Protein AF-A0AA88DE80-F1 (afdb_monomer)

Secondary structure (DSSP, 8-state):
---HHHHHHHHT-EE-TTSSEE-------S----GGGSPP------SS-------B-S-SSSTT-BS---PPTT-------TTSEEE-TTS-EEEPPP--TTTS--------SSPP-GGG--PPPHHHHHHH-GGGHHHHHHHS---

Sequence (147 aa):
MASASEIVTKLKLNPHPEGGFYSETFRDSSVILSKSILPPQLELNEEDGKFKLTRLGSDLIGDDQQPQYTVPPNVWFGAFPTNDLSVSADGTLLKAPPRDGERHYSLVGCTCAPAFQFEDFELAKRSELVSRFPNSEPLVSLLTFPE

Structure (mmCIF, N/CA/C/O backbone):
data_AF-A0AA88DE80-F1
#
_entry.id   AF-A0AA88DE80-F1
#
loop_
_atom_site.group_PDB
_atom_site.id
_atom_site.type_symbol
_atom_site.label_atom_id
_atom_site.label_alt_id
_atom_site.label_comp_id
_atom_site.label_asym_id
_atom_site.label_entity_id
_atom_site.label_seq_id
_atom_site.pdbx_PDB_ins_code
_atom_site.Cartn_x
_atom_site.Cartn_y
_atom_site.Cartn_z
_atom_site.occupancy
_atom_site.B_iso_or_equiv
_atom_site.auth_seq_id
_atom_site.auth_comp_id
_atom_site.auth_asym_id
_atom_site.auth_atom_id
_atom_site.pdbx_PDB_model_num
ATOM 1 N N . MET A 1 1 ? -7.213 21.857 6.224 1.00 79.00 1 MET A N 1
ATOM 2 C CA . MET A 1 1 ? -7.090 20.384 6.189 1.00 79.00 1 MET A CA 1
ATOM 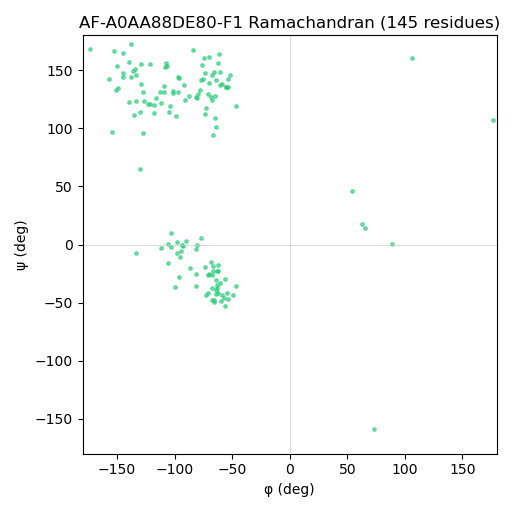3 C C . MET A 1 1 ? -6.551 19.954 7.541 1.00 79.00 1 MET A C 1
ATOM 5 O O . MET A 1 1 ? -5.736 20.702 8.069 1.00 79.00 1 MET A O 1
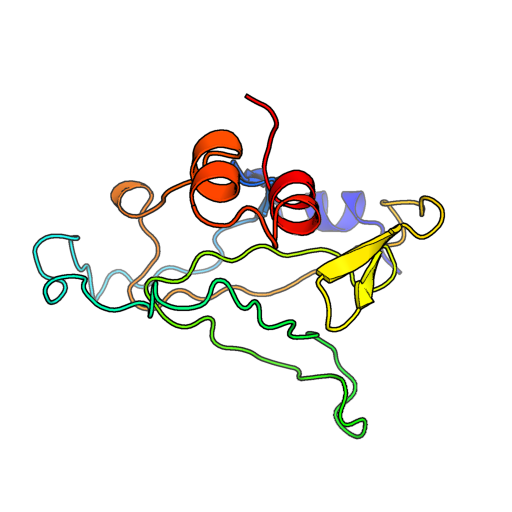ATOM 9 N N . ALA A 1 2 ? -7.028 18.841 8.103 1.00 93.06 2 ALA A N 1
ATOM 10 C CA . ALA A 1 2 ? -6.449 18.285 9.329 1.00 93.06 2 ALA A CA 1
ATOM 11 C C . ALA A 1 2 ? -5.013 17.815 9.059 1.00 93.06 2 ALA A C 1
ATOM 13 O O . ALA A 1 2 ? -4.719 17.402 7.931 1.00 93.06 2 ALA A O 1
ATOM 14 N N . SER A 1 3 ? -4.148 17.892 10.064 1.00 97.38 3 SER A N 1
ATOM 15 C CA . SER A 1 3 ? -2.777 17.399 9.982 1.00 97.38 3 SER A CA 1
ATOM 16 C C . SER A 1 3 ? -2.724 15.868 10.041 1.00 97.38 3 SER A C 1
ATOM 18 O O . SER A 1 3 ? -3.668 15.218 10.504 1.00 97.38 3 SER A O 1
ATOM 20 N N . ALA A 1 4 ? -1.617 15.273 9.590 1.00 97.00 4 ALA A N 1
ATOM 21 C CA . ALA A 1 4 ? -1.414 13.828 9.693 1.00 97.00 4 ALA A CA 1
ATOM 22 C C . ALA A 1 4 ? -1.504 13.350 11.156 1.00 97.00 4 ALA A C 1
ATOM 24 O O . ALA A 1 4 ? -2.235 12.402 11.449 1.00 97.00 4 ALA A O 1
ATOM 25 N N . SER A 1 5 ? -0.850 14.050 12.089 1.00 97.75 5 SER A N 1
ATOM 26 C CA . SER A 1 5 ? -0.904 13.733 13.522 1.00 97.75 5 SER A CA 1
ATOM 27 C C . SER A 1 5 ? -2.309 13.878 14.125 1.00 97.75 5 SER A C 1
ATOM 29 O O . SER A 1 5 ? -2.720 13.059 14.957 1.00 97.75 5 SER A O 1
ATOM 31 N N . GLU A 1 6 ? -3.085 14.880 13.695 1.00 98.19 6 GLU A N 1
ATOM 32 C CA . GLU A 1 6 ? -4.485 15.036 14.112 1.00 98.19 6 GLU A CA 1
ATOM 33 C C . GLU A 1 6 ? -5.337 13.842 13.662 1.00 98.19 6 GLU A C 1
ATOM 35 O O . GLU A 1 6 ? -6.142 13.331 14.444 1.00 98.19 6 GLU A O 1
AT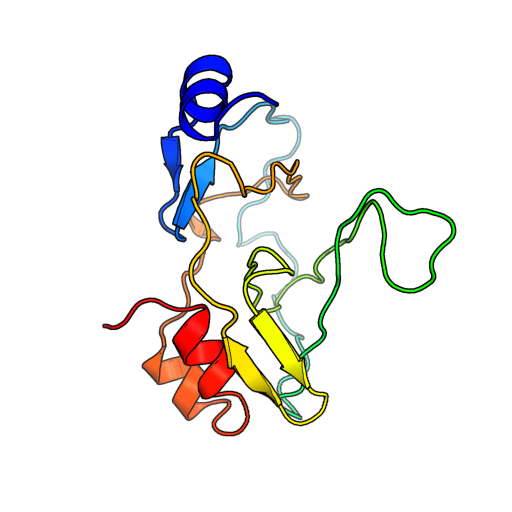OM 40 N N . ILE A 1 7 ? -5.133 13.353 12.434 1.00 97.88 7 ILE A N 1
ATOM 41 C CA . ILE A 1 7 ? -5.836 12.177 11.903 1.00 97.88 7 ILE A CA 1
ATOM 42 C C . ILE A 1 7 ? -5.430 10.907 12.642 1.00 97.88 7 ILE A C 1
ATOM 44 O O . ILE A 1 7 ? -6.311 10.161 13.074 1.00 97.88 7 ILE A O 1
ATOM 48 N N . VAL A 1 8 ? -4.127 10.678 12.830 1.00 98.06 8 VAL A N 1
ATOM 49 C CA . VAL A 1 8 ? -3.600 9.529 13.585 1.00 98.06 8 VAL A CA 1
ATOM 50 C C . VAL A 1 8 ? -4.242 9.470 14.969 1.00 98.06 8 VAL A C 1
ATOM 52 O O . VAL A 1 8 ? -4.772 8.433 15.367 1.00 98.06 8 VAL A O 1
ATOM 55 N N . THR A 1 9 ? -4.297 10.608 15.662 1.00 98.06 9 THR A N 1
ATOM 56 C CA . THR A 1 9 ? -4.920 10.715 16.987 1.00 98.06 9 THR A CA 1
ATOM 57 C C . THR A 1 9 ? -6.428 10.475 16.924 1.00 98.06 9 THR A C 1
ATOM 59 O O . THR A 1 9 ? -6.976 9.698 17.709 1.00 98.06 9 THR A O 1
ATOM 62 N N . LYS A 1 10 ? -7.123 11.119 15.979 1.00 97.88 10 LYS A N 1
ATOM 63 C CA . LYS A 1 10 ? -8.584 11.051 15.857 1.00 97.88 10 LYS A CA 1
ATOM 64 C C . LYS A 1 10 ? -9.079 9.642 15.533 1.00 97.88 10 LYS A C 1
ATOM 66 O O . LYS A 1 10 ? -10.114 9.236 16.063 1.00 97.88 10 LYS A O 1
ATOM 71 N N . LEU A 1 11 ? -8.356 8.925 14.676 1.00 97.69 11 LEU A N 1
ATOM 72 C CA . LEU A 1 11 ? -8.689 7.572 14.226 1.00 97.69 11 LEU A CA 1
ATOM 73 C C . LEU A 1 11 ? -8.013 6.473 15.061 1.00 97.69 11 LEU A C 1
ATOM 75 O O . LEU A 1 11 ? -8.255 5.295 14.806 1.00 97.69 11 LEU A O 1
ATOM 79 N N . LYS A 1 12 ? -7.214 6.843 16.074 1.00 97.75 12 LYS A N 1
ATOM 80 C CA . LYS A 1 12 ? -6.466 5.917 16.941 1.00 97.75 12 LYS A CA 1
ATOM 81 C C . LYS A 1 12 ? -5.591 4.952 16.131 1.00 97.75 12 LYS A C 1
ATOM 83 O O . LYS A 1 12 ? -5.621 3.743 16.357 1.00 97.75 12 LYS A O 1
ATOM 88 N N . LEU A 1 13 ? -4.863 5.489 15.153 1.00 98.12 13 LEU A N 1
ATOM 89 C CA . LEU A 1 13 ? -3.976 4.686 14.317 1.00 98.12 13 LEU A CA 1
ATOM 90 C C . LEU A 1 13 ? -2.705 4.314 15.092 1.00 98.12 13 LEU A C 1
ATOM 92 O O . LEU A 1 13 ? -2.160 5.130 15.834 1.00 98.12 13 LEU A O 1
ATOM 96 N N . ASN A 1 14 ? -2.219 3.095 14.881 1.00 97.12 14 ASN A N 1
ATOM 97 C CA . ASN A 1 14 ? -0.959 2.590 15.415 1.00 97.12 14 ASN A CA 1
ATOM 98 C C . ASN A 1 14 ? 0.069 2.463 14.283 1.00 97.12 14 ASN A C 1
ATOM 100 O O . ASN A 1 14 ? -0.334 2.250 13.138 1.00 97.12 14 ASN A O 1
ATOM 104 N N . PRO A 1 15 ? 1.379 2.561 14.564 1.00 97.06 15 PRO A N 1
ATOM 105 C CA . PRO A 1 15 ? 2.409 2.268 13.571 1.00 97.06 15 PRO A CA 1
ATOM 106 C C . PRO A 1 15 ? 2.234 0.861 12.978 1.00 97.06 15 PRO A C 1
ATOM 108 O O . PRO A 1 15 ? 1.995 -0.092 13.724 1.00 97.06 15 PRO A O 1
ATOM 111 N N . HIS A 1 16 ? 2.352 0.727 11.656 1.00 93.75 16 HIS A N 1
ATOM 112 C CA . HIS A 1 16 ? 2.327 -0.575 10.982 1.00 93.75 16 HIS A CA 1
ATOM 113 C C . HIS A 1 16 ? 3.762 -1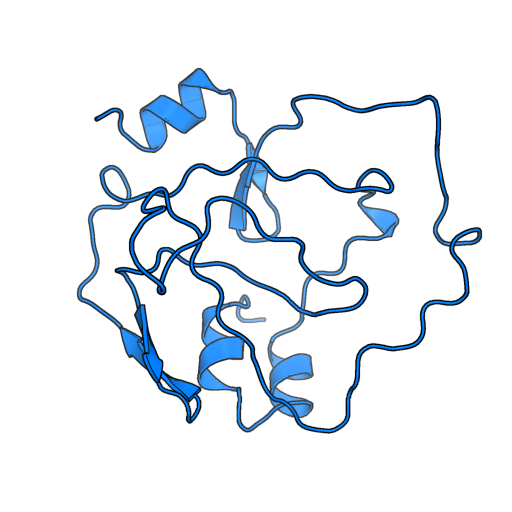.084 10.733 1.00 93.75 16 HIS A C 1
ATOM 115 O O . HIS A 1 16 ? 4.630 -0.270 10.404 1.00 93.75 16 HIS A O 1
ATOM 121 N N . PRO A 1 17 ? 4.041 -2.400 10.845 1.00 92.00 17 PRO A N 1
ATOM 122 C CA . PRO A 1 17 ? 5.377 -2.957 10.594 1.00 92.00 17 PRO A CA 1
ATOM 123 C C . PRO A 1 17 ? 5.954 -2.654 9.202 1.00 92.00 17 PRO A C 1
ATOM 125 O O . PRO A 1 17 ? 7.165 -2.539 9.055 1.00 92.00 17 PRO A O 1
ATOM 128 N N . GLU A 1 18 ? 5.098 -2.495 8.190 1.00 90.62 18 GLU A N 1
ATOM 129 C CA . GLU A 1 18 ? 5.502 -2.162 6.811 1.00 90.62 18 GLU A CA 1
ATOM 130 C C . GLU A 1 18 ? 5.778 -0.661 6.586 1.00 90.62 18 GLU A C 1
ATOM 132 O O . GLU A 1 18 ? 6.208 -0.260 5.509 1.00 90.62 18 GLU A O 1
ATOM 137 N N . GLY A 1 19 ? 5.551 0.171 7.608 1.00 92.62 19 GLY A N 1
ATOM 138 C CA . GLY A 1 19 ? 5.589 1.629 7.529 1.00 92.62 19 GLY A CA 1
ATOM 139 C C . GLY A 1 19 ? 4.197 2.268 7.570 1.00 92.62 19 GLY A C 1
ATOM 140 O O . GLY A 1 19 ? 3.177 1.632 7.326 1.00 92.62 19 GLY A O 1
ATOM 141 N N . GLY A 1 20 ? 4.147 3.559 7.904 1.00 94.31 20 GLY A N 1
ATOM 142 C CA . GLY A 1 20 ? 2.887 4.291 8.059 1.00 94.31 20 GLY A CA 1
ATOM 143 C C . GLY A 1 20 ? 2.108 3.920 9.328 1.00 94.31 20 GLY A C 1
ATOM 144 O O . GLY A 1 20 ? 2.671 3.433 10.311 1.00 94.31 20 GLY A O 1
ATOM 145 N N . PHE A 1 21 ? 0.803 4.200 9.312 1.00 97.12 21 PHE A N 1
ATOM 146 C CA . PHE A 1 21 ? -0.106 3.982 10.436 1.00 97.12 21 PHE A CA 1
ATOM 147 C C . PHE A 1 21 ? -1.390 3.294 9.970 1.00 97.12 21 PHE A C 1
ATOM 149 O O . PHE A 1 21 ? -1.885 3.579 8.882 1.00 97.12 21 PHE A O 1
ATOM 156 N N . TYR A 1 22 ? -1.967 2.444 10.816 1.00 97.31 22 TYR A N 1
ATOM 157 C CA . TYR A 1 22 ? -3.195 1.709 10.519 1.00 97.31 22 TYR A CA 1
ATOM 158 C C . TYR A 1 22 ? -4.073 1.526 11.761 1.00 97.31 22 TYR A C 1
ATOM 160 O O . TYR A 1 22 ? -3.632 1.694 12.898 1.00 97.31 22 TYR A O 1
ATOM 168 N N . SER A 1 23 ? -5.332 1.164 11.543 1.00 97.12 23 SER A N 1
ATOM 169 C CA . SER A 1 23 ? -6.231 0.672 12.585 1.00 97.12 23 SER A CA 1
ATOM 170 C C . SER A 1 23 ? -7.239 -0.273 11.943 1.00 97.12 23 SER A C 1
ATOM 172 O O . SER A 1 23 ? -7.793 0.044 10.889 1.00 97.12 23 SER A O 1
ATOM 174 N N . GLU A 1 24 ? -7.464 -1.437 12.551 1.00 96.31 24 GLU A N 1
ATOM 175 C CA . GLU A 1 24 ? -8.515 -2.352 12.112 1.00 96.31 24 GLU A CA 1
ATOM 176 C C . GLU A 1 24 ? -9.879 -1.774 12.505 1.00 96.31 24 GLU A C 1
ATOM 178 O O . GLU A 1 24 ? -10.175 -1.578 13.683 1.00 96.31 24 GLU A O 1
ATOM 183 N N . THR A 1 25 ? -10.714 -1.483 11.508 1.00 96.12 25 THR A N 1
ATOM 184 C CA . THR A 1 25 ? -12.040 -0.885 11.720 1.00 96.12 25 THR A CA 1
ATOM 185 C C . THR A 1 25 ? -13.161 -1.918 11.757 1.00 96.12 25 THR A C 1
ATOM 187 O O . THR A 1 25 ? -14.187 -1.683 12.395 1.00 96.12 25 THR A O 1
ATOM 190 N N . PHE A 1 26 ? -12.985 -3.051 11.076 1.00 95.00 26 PHE A N 1
ATOM 191 C CA . PHE A 1 26 ? -13.968 -4.123 10.982 1.00 95.00 26 PHE A CA 1
ATOM 192 C C . PHE A 1 26 ? -13.288 -5.450 10.635 1.00 95.00 26 PHE A C 1
ATOM 194 O O . PHE A 1 26 ? -12.386 -5.488 9.797 1.00 95.00 26 PHE A O 1
ATOM 201 N N . ARG A 1 27 ? -13.781 -6.542 11.228 1.00 93.56 27 ARG A N 1
ATOM 202 C CA . ARG A 1 27 ? -13.394 -7.914 10.900 1.00 93.56 27 ARG A CA 1
ATOM 203 C C . ARG A 1 27 ? -14.621 -8.812 10.912 1.00 93.56 27 ARG A C 1
ATOM 205 O O . ARG A 1 27 ? -15.307 -8.922 11.928 1.00 93.56 27 ARG A O 1
ATOM 212 N N . ASP A 1 28 ? -14.867 -9.473 9.788 1.00 91.69 28 ASP A N 1
ATOM 213 C CA . ASP A 1 28 ? -15.831 -10.564 9.729 1.00 91.69 28 ASP A CA 1
ATOM 214 C C . ASP A 1 28 ? -15.186 -11.841 10.289 1.00 91.69 28 ASP A C 1
ATOM 216 O O . ASP A 1 28 ? -14.072 -12.204 9.914 1.00 91.69 28 ASP A O 1
ATOM 220 N N . SER A 1 29 ? -15.881 -12.500 11.214 1.00 88.12 29 SER A N 1
ATOM 221 C CA . SER A 1 29 ? -15.456 -13.754 11.854 1.00 88.12 29 SER A CA 1
ATOM 222 C C . SER A 1 29 ? -16.234 -14.971 11.348 1.00 88.12 29 SER A C 1
ATOM 224 O O . SER A 1 29 ? -15.985 -16.087 11.799 1.00 88.12 29 SER A O 1
ATOM 226 N N . SER A 1 30 ? -17.164 -14.773 10.407 1.00 86.19 30 SER A N 1
ATOM 227 C CA . SER A 1 30 ? -17.980 -15.844 9.832 1.00 86.19 30 SER A CA 1
ATOM 228 C C . SER A 1 30 ? -17.183 -16.783 8.922 1.00 86.19 30 SER A C 1
ATOM 230 O O . SER A 1 30 ? -17.527 -17.959 8.799 1.00 86.19 30 SER A O 1
ATOM 232 N N . VAL A 1 31 ? -16.095 -16.288 8.322 1.00 77.56 31 VAL A N 1
ATOM 233 C CA . VAL A 1 31 ? -15.203 -17.048 7.441 1.00 77.56 31 VAL A CA 1
ATOM 234 C C . VAL A 1 31 ? -13.761 -16.843 7.887 1.00 77.56 31 VAL A C 1
ATOM 236 O O . VAL A 1 31 ? -13.206 -15.753 7.768 1.00 77.56 31 VAL A O 1
ATOM 239 N N . ILE A 1 32 ? -13.137 -17.917 8.368 1.00 70.62 32 ILE A N 1
ATOM 240 C CA . ILE A 1 32 ? -11.712 -17.955 8.699 1.00 70.62 32 ILE A CA 1
ATOM 241 C C . ILE A 1 32 ? -11.074 -18.995 7.789 1.00 70.62 32 ILE A C 1
ATOM 243 O O . ILE A 1 32 ? -11.375 -20.185 7.899 1.00 70.62 32 ILE A O 1
ATOM 247 N N . LEU A 1 33 ? -10.211 -18.540 6.880 1.00 69.50 33 LEU A N 1
ATOM 248 C CA . LEU A 1 33 ? -9.405 -19.423 6.048 1.00 69.50 33 LEU A CA 1
ATOM 249 C C . LEU A 1 33 ? -7.973 -19.429 6.570 1.00 69.50 33 LEU A C 1
ATOM 251 O O . LEU A 1 33 ? -7.336 -18.384 6.618 1.00 69.50 33 LEU A O 1
ATOM 255 N N . SER A 1 34 ? -7.474 -20.596 6.975 1.00 65.31 34 SER A N 1
ATOM 256 C CA . SER A 1 34 ? -6.047 -20.781 7.230 1.00 65.31 34 SER A CA 1
ATOM 257 C C . SER A 1 34 ? -5.284 -20.898 5.909 1.00 65.31 34 SER A C 1
ATOM 259 O O . SER A 1 34 ? -5.821 -21.392 4.916 1.00 65.31 34 SER A O 1
ATOM 261 N N . LYS A 1 35 ? -3.993 -20.550 5.909 1.00 62.94 35 LYS A N 1
ATOM 262 C CA . LYS A 1 35 ? -3.097 -20.735 4.752 1.00 62.94 35 LYS A CA 1
ATOM 263 C C . LYS A 1 35 ? -3.200 -22.126 4.110 1.00 62.94 35 LYS A C 1
ATOM 265 O O . LYS A 1 35 ? -3.144 -22.261 2.896 1.00 62.94 35 LYS A O 1
ATOM 270 N N . SER A 1 36 ? -3.405 -23.159 4.931 1.00 58.09 36 SER A N 1
ATOM 271 C CA . SER A 1 36 ? -3.536 -24.564 4.523 1.00 58.09 36 SER A CA 1
ATOM 272 C C . SER A 1 36 ? -4.805 -24.913 3.737 1.00 58.09 36 SER A C 1
ATOM 274 O O . SER A 1 36 ? -4.852 -25.995 3.155 1.00 58.09 36 SER A O 1
ATOM 276 N N . ILE A 1 37 ? -5.829 -24.052 3.738 1.00 59.38 37 ILE A N 1
ATOM 277 C CA . ILE A 1 37 ? -7.091 -24.281 3.015 1.00 59.38 37 ILE A CA 1
ATOM 278 C C . ILE A 1 37 ? -7.300 -23.319 1.845 1.00 59.38 37 ILE A C 1
ATOM 280 O O . ILE A 1 37 ? -8.274 -23.456 1.104 1.00 59.38 37 ILE A O 1
ATOM 284 N N . LEU A 1 38 ? -6.381 -22.370 1.653 1.00 59.22 38 LEU A N 1
ATOM 285 C CA . LEU A 1 38 ? -6.294 -21.630 0.404 1.00 59.22 38 LEU A CA 1
ATOM 286 C C . LEU A 1 38 ? -5.775 -22.589 -0.683 1.00 59.22 38 LEU A C 1
ATOM 288 O O . LEU A 1 38 ? -4.897 -23.407 -0.395 1.00 59.22 38 LEU A O 1
ATOM 292 N N . PRO A 1 39 ? -6.319 -22.542 -1.915 1.00 48.62 39 PRO A N 1
ATOM 293 C CA . PRO A 1 39 ? -5.781 -23.331 -3.020 1.00 48.62 39 PRO A CA 1
ATOM 294 C C . PRO A 1 39 ? -4.267 -23.088 -3.130 1.00 48.62 39 PRO A C 1
ATOM 296 O O . PRO A 1 39 ? -3.827 -21.978 -2.815 1.00 48.62 39 PRO A O 1
ATOM 299 N N . PRO A 1 40 ? -3.469 -24.101 -3.526 1.00 41.41 40 PRO A N 1
ATOM 300 C CA . PRO A 1 40 ? -2.015 -23.986 -3.579 1.00 41.41 40 PRO A CA 1
ATOM 301 C C . PRO A 1 40 ? -1.615 -22.675 -4.263 1.00 41.41 40 PRO A C 1
ATOM 303 O O . PRO A 1 40 ? -2.003 -22.416 -5.402 1.00 41.41 40 PRO A O 1
ATOM 306 N N . GLN A 1 41 ? -0.907 -21.825 -3.515 1.00 49.47 41 GLN A N 1
ATOM 307 C CA . GLN A 1 41 ? -0.437 -20.517 -3.960 1.00 49.47 41 GLN A CA 1
ATOM 308 C C . GLN A 1 41 ? 0.614 -20.724 -5.056 1.00 49.47 41 GLN A C 1
ATOM 310 O O . GLN A 1 41 ? 1.785 -20.939 -4.759 1.00 49.47 41 GLN A O 1
ATOM 315 N N . LEU A 1 42 ? 0.192 -20.700 -6.321 1.00 36.53 42 LEU A N 1
ATOM 316 C CA . LEU A 1 42 ? 1.090 -20.548 -7.462 1.00 36.53 42 LEU A CA 1
ATOM 317 C C . LEU A 1 42 ? 0.338 -19.936 -8.649 1.00 36.53 42 LEU A C 1
ATOM 319 O O . LEU A 1 42 ? -0.393 -20.619 -9.355 1.00 36.53 42 LEU A O 1
ATOM 323 N N . GLU A 1 43 ? 0.472 -18.622 -8.799 1.00 29.45 43 GLU A N 1
ATOM 324 C CA . GLU A 1 43 ? 1.083 -17.982 -9.973 1.00 29.45 43 GLU A CA 1
ATOM 325 C C . GLU A 1 43 ? 0.970 -16.467 -9.795 1.00 29.45 43 GLU A C 1
ATOM 327 O O . GLU A 1 43 ? -0.097 -15.865 -9.912 1.00 29.45 43 GLU A O 1
ATOM 332 N N . LEU A 1 44 ? 2.107 -15.847 -9.505 1.00 38.56 44 LEU A N 1
ATOM 333 C CA . LEU A 1 44 ? 2.383 -14.511 -9.986 1.00 38.56 44 LEU A CA 1
ATOM 334 C C . LEU A 1 44 ? 3.467 -14.697 -11.037 1.00 38.56 44 LEU A C 1
ATOM 336 O O . LEU A 1 44 ? 4.424 -15.429 -10.801 1.00 38.56 44 LEU A O 1
ATOM 340 N N . ASN A 1 45 ? 3.278 -14.106 -12.207 1.00 48.66 45 ASN A N 1
ATOM 341 C CA . ASN A 1 45 ? 4.170 -14.291 -13.334 1.00 48.66 45 ASN A CA 1
ATOM 342 C C . ASN A 1 45 ? 5.567 -13.722 -13.001 1.00 48.66 45 ASN A C 1
ATOM 344 O O . ASN A 1 45 ? 5.774 -12.510 -13.012 1.00 48.66 45 ASN A O 1
ATOM 348 N N . GLU A 1 46 ? 6.500 -14.609 -12.648 1.00 48.12 46 GLU A N 1
ATOM 349 C CA . GLU A 1 46 ? 7.890 -14.311 -12.277 1.00 48.12 46 GLU A CA 1
ATOM 350 C C . GLU A 1 46 ? 8.782 -14.002 -13.500 1.00 48.12 46 GLU A C 1
ATOM 352 O O . GLU A 1 46 ? 9.993 -13.846 -13.355 1.00 48.12 46 GLU A O 1
ATOM 357 N N . GLU A 1 47 ? 8.215 -13.923 -14.710 1.00 51.31 47 GLU A N 1
ATOM 358 C CA . GLU A 1 47 ? 8.989 -14.007 -15.953 1.00 51.31 47 GLU A CA 1
ATOM 359 C C . GLU A 1 47 ? 9.693 -12.713 -16.408 1.00 51.31 47 GLU A C 1
ATOM 361 O O . GLU A 1 47 ? 10.686 -12.824 -17.128 1.00 51.31 47 GLU A O 1
ATOM 366 N N . ASP A 1 48 ? 9.242 -11.498 -16.048 1.00 58.56 48 ASP A N 1
ATOM 367 C CA . ASP A 1 48 ? 9.736 -10.282 -16.738 1.00 58.56 48 ASP A CA 1
ATOM 368 C C . ASP A 1 48 ? 10.168 -9.077 -15.880 1.00 58.56 48 ASP A C 1
ATOM 370 O O . ASP A 1 48 ? 10.732 -8.123 -16.424 1.00 58.56 48 ASP A O 1
ATOM 374 N N . GLY A 1 49 ? 9.955 -9.100 -14.559 1.00 63.78 49 GLY A N 1
ATOM 375 C CA . GLY A 1 49 ? 10.368 -8.017 -13.656 1.00 63.78 49 GLY A CA 1
ATOM 376 C C . GLY A 1 49 ? 9.694 -6.662 -13.918 1.00 63.78 49 GLY A C 1
ATOM 377 O O . GLY A 1 49 ? 10.204 -5.635 -13.457 1.00 63.78 49 GLY A O 1
ATOM 378 N N . LYS A 1 50 ? 8.572 -6.632 -14.653 1.00 73.69 50 LYS A N 1
ATOM 379 C CA . LYS A 1 50 ? 7.808 -5.405 -14.904 1.00 73.69 50 LYS A CA 1
ATOM 380 C C . LYS A 1 50 ? 6.981 -5.015 -13.684 1.00 73.69 50 LYS A C 1
ATOM 382 O O . LYS A 1 50 ? 6.361 -5.847 -13.028 1.00 73.69 50 LYS A O 1
ATOM 387 N N . PHE A 1 51 ? 6.907 -3.715 -13.425 1.00 79.56 51 PHE A N 1
ATOM 388 C CA . PHE A 1 51 ? 6.034 -3.142 -12.406 1.00 79.56 51 PHE A CA 1
ATOM 389 C C . PHE A 1 51 ? 4.846 -2.426 -13.055 1.00 79.56 51 PHE A C 1
ATOM 391 O O . PHE A 1 51 ? 4.921 -1.928 -14.179 1.00 79.56 51 PHE A O 1
ATOM 398 N N . LYS A 1 52 ? 3.739 -2.337 -12.317 1.00 85.75 52 LYS A N 1
ATOM 399 C CA . LYS A 1 52 ? 2.578 -1.522 -12.680 1.00 85.75 52 LYS A CA 1
ATOM 400 C C . LYS A 1 52 ? 2.397 -0.439 -11.633 1.00 85.75 52 LYS A C 1
ATOM 402 O O . LYS A 1 52 ? 2.249 -0.738 -10.452 1.00 85.75 52 LYS A O 1
ATOM 407 N N . LEU A 1 53 ? 2.340 0.811 -12.076 1.00 88.25 53 LEU A N 1
ATOM 408 C CA . LEU A 1 53 ? 1.946 1.921 -11.219 1.00 88.25 53 LEU A CA 1
ATOM 409 C C . LEU A 1 53 ? 0.451 2.144 -11.335 1.00 88.25 53 LEU A C 1
ATOM 411 O O . LEU A 1 53 ? -0.136 2.077 -12.412 1.00 88.25 53 LEU A O 1
ATOM 415 N N . THR A 1 54 ? -0.171 2.377 -10.194 1.00 91.00 54 THR A N 1
ATOM 416 C CA . THR A 1 54 ? -1.589 2.670 -10.098 1.00 91.00 54 THR A CA 1
ATOM 417 C C . THR A 1 54 ? -1.752 3.862 -9.182 1.00 91.00 54 THR A C 1
ATOM 419 O O . THR A 1 54 ? -1.299 3.835 -8.040 1.00 91.00 54 THR A O 1
ATOM 422 N N . ARG A 1 55 ? -2.392 4.915 -9.688 1.00 93.38 55 ARG A N 1
ATOM 423 C CA . ARG A 1 55 ? -2.627 6.136 -8.930 1.00 93.38 55 ARG A CA 1
ATOM 42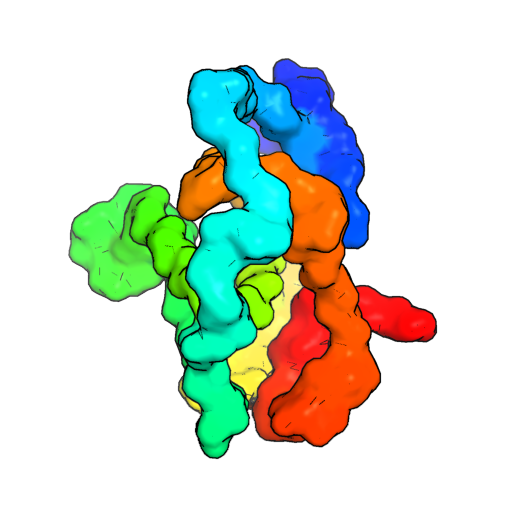4 C C . ARG A 1 55 ? -4.045 6.117 -8.374 1.00 93.38 55 ARG A C 1
ATOM 426 O O . ARG A 1 55 ? -5.022 6.210 -9.115 1.00 93.38 55 ARG A O 1
ATOM 433 N N . LEU A 1 56 ? -4.140 5.982 -7.054 1.00 94.31 56 LEU A N 1
ATOM 434 C CA . LEU A 1 56 ? -5.397 6.174 -6.345 1.00 94.31 56 LEU A CA 1
ATOM 435 C C . LEU A 1 56 ? -5.677 7.668 -6.191 1.00 94.31 56 LEU A C 1
ATOM 437 O O . LEU A 1 56 ? -4.792 8.434 -5.806 1.00 94.31 56 LEU A O 1
ATOM 441 N N . GLY A 1 57 ? -6.905 8.077 -6.493 1.00 93.38 57 GLY A N 1
ATOM 442 C CA . GLY A 1 57 ? -7.300 9.477 -6.453 1.00 93.38 57 GLY A CA 1
ATOM 443 C C . GLY A 1 57 ? -8.792 9.676 -6.676 1.00 93.38 57 GLY A C 1
ATOM 444 O O . GLY A 1 57 ? -9.516 8.752 -7.034 1.00 93.38 57 GLY A O 1
ATOM 445 N N . SER A 1 58 ? -9.260 10.891 -6.408 1.00 92.62 58 SER A N 1
ATOM 446 C CA . SER A 1 58 ? -10.681 11.245 -6.474 1.00 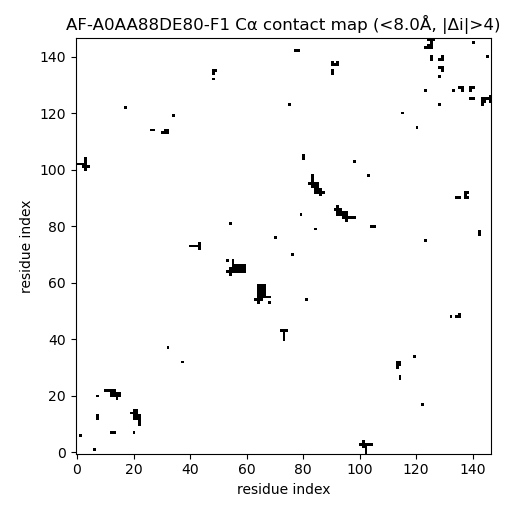92.62 58 SER A CA 1
ATOM 447 C C . SER A 1 58 ? -11.102 11.839 -7.816 1.00 92.62 58 SER A C 1
ATOM 449 O O . SER A 1 58 ? -12.281 12.139 -7.991 1.00 92.62 58 SER A O 1
ATOM 451 N N . ASP A 1 59 ? -10.157 12.089 -8.725 1.00 93.50 59 ASP A N 1
ATOM 452 C CA . ASP A 1 59 ? -10.487 12.545 -10.070 1.00 93.50 59 ASP A CA 1
ATOM 453 C C . ASP A 1 59 ? -11.070 11.376 -10.867 1.00 93.50 59 ASP A C 1
ATOM 455 O O . ASP A 1 59 ? -10.386 10.393 -11.132 1.00 93.50 59 ASP A O 1
ATOM 459 N N . LEU A 1 60 ? -12.361 11.476 -11.183 1.00 91.50 60 LEU A N 1
ATOM 460 C CA . LEU A 1 60 ? -13.105 10.463 -11.933 1.00 91.50 60 LEU A CA 1
ATOM 461 C C . LEU A 1 60 ? -13.165 10.771 -13.433 1.00 91.50 60 LEU A C 1
ATOM 463 O O . LEU A 1 60 ? -13.680 9.955 -14.192 1.00 91.50 60 LEU A O 1
ATOM 467 N N . ILE A 1 61 ? -12.749 11.976 -13.836 1.00 95.50 61 ILE A N 1
ATOM 468 C CA . ILE A 1 61 ? -12.841 12.450 -15.220 1.00 95.50 61 ILE A CA 1
ATOM 469 C C . ILE A 1 61 ? -11.497 12.290 -15.924 1.00 95.50 61 ILE A C 1
ATOM 471 O O . ILE A 1 61 ? -11.472 11.978 -17.112 1.00 95.50 61 ILE A O 1
ATOM 475 N N . GLY A 1 62 ? -10.393 12.515 -15.210 1.00 91.12 62 GLY A N 1
ATOM 476 C CA . GLY A 1 62 ? -9.056 12.231 -15.716 1.00 91.12 62 GLY A CA 1
ATOM 477 C C . GLY A 1 62 ? -8.805 10.730 -15.894 1.00 91.12 62 GLY A C 1
ATOM 478 O O . GLY A 1 62 ? -9.254 9.914 -15.095 1.00 91.12 62 GLY A O 1
ATOM 479 N N . ASP A 1 63 ? -8.021 10.372 -16.911 1.00 88.56 63 ASP A N 1
ATOM 480 C CA . ASP A 1 63 ? -7.635 8.979 -17.192 1.00 88.56 63 ASP A CA 1
ATOM 481 C C . ASP A 1 63 ? -6.476 8.476 -16.302 1.00 88.56 63 ASP A C 1
ATOM 483 O O . ASP A 1 63 ? -6.012 7.344 -16.443 1.00 88.56 63 ASP A O 1
ATOM 487 N N . ASP A 1 64 ? -5.954 9.322 -15.408 1.00 89.38 64 ASP A N 1
ATOM 488 C CA . ASP A 1 64 ? -4.728 9.071 -14.646 1.00 89.38 64 ASP A CA 1
ATOM 489 C C . ASP A 1 64 ? -4.968 8.647 -13.191 1.00 89.38 64 ASP A C 1
ATOM 491 O O . ASP A 1 64 ? -4.006 8.382 -12.470 1.00 89.38 64 ASP A O 1
ATOM 495 N N . GLN A 1 65 ? -6.225 8.597 -12.747 1.00 93.38 65 GLN A N 1
ATOM 496 C CA . GLN A 1 65 ? -6.625 8.276 -11.380 1.00 93.38 65 GLN A CA 1
ATOM 497 C C . GLN A 1 65 ? -7.785 7.289 -11.368 1.00 93.38 65 GLN A C 1
ATOM 499 O O . GLN A 1 65 ? -8.633 7.267 -12.253 1.00 93.38 65 GLN A O 1
ATOM 504 N N . GLN A 1 66 ? -7.845 6.487 -10.310 1.00 94.44 66 GLN A N 1
ATOM 505 C CA . GLN A 1 66 ? -9.029 5.695 -10.008 1.00 94.44 66 GLN A CA 1
ATOM 506 C C . GLN A 1 66 ? -9.332 5.719 -8.507 1.00 94.44 66 GLN A C 1
ATOM 508 O O . GLN A 1 66 ? -8.404 5.709 -7.692 1.00 94.44 66 GLN A O 1
ATOM 513 N N . PRO A 1 67 ? -10.615 5.718 -8.109 1.00 94.81 67 PRO A N 1
ATOM 514 C CA . PRO A 1 67 ? -11.006 5.795 -6.702 1.00 94.81 67 PRO A CA 1
ATOM 515 C C . PRO A 1 67 ? -10.761 4.486 -5.942 1.00 94.81 67 PRO A C 1
ATOM 517 O O . PRO A 1 67 ? -10.710 4.485 -4.715 1.00 94.81 67 PRO A O 1
ATOM 520 N N . GLN A 1 68 ? -10.623 3.369 -6.659 1.00 95.38 68 GLN A N 1
ATOM 521 C CA . GLN A 1 68 ? -10.449 2.039 -6.091 1.00 95.38 68 GLN A CA 1
ATOM 522 C C . GLN A 1 68 ? -9.518 1.204 -6.968 1.00 95.38 68 GLN A C 1
ATOM 524 O O . GLN A 1 68 ? -9.516 1.330 -8.191 1.00 95.38 68 GLN A O 1
ATOM 529 N N . TYR A 1 69 ? -8.753 0.318 -6.335 1.00 94.06 69 TYR A N 1
ATOM 530 C CA . TYR A 1 69 ? -7.956 -0.690 -7.017 1.00 94.06 69 TYR A CA 1
ATOM 531 C C . TYR A 1 69 ? -7.905 -1.980 -6.204 1.00 94.06 69 TYR A C 1
ATOM 533 O O . TYR A 1 69 ? -7.825 -1.938 -4.977 1.00 94.06 69 TYR A O 1
ATOM 541 N N . THR A 1 70 ? -7.899 -3.116 -6.897 1.00 93.94 70 THR A N 1
ATOM 542 C CA . THR A 1 70 ? -7.635 -4.425 -6.300 1.00 93.94 70 THR A CA 1
ATOM 543 C C . THR A 1 70 ? -6.229 -4.852 -6.681 1.00 93.94 70 THR A C 1
ATOM 545 O O . THR A 1 70 ? -5.937 -5.085 -7.855 1.00 93.94 70 THR A O 1
ATOM 548 N N . VAL A 1 71 ? -5.357 -4.948 -5.680 1.00 89.88 71 VAL A N 1
ATOM 549 C CA . VAL A 1 71 ? -4.036 -5.554 -5.845 1.00 89.88 71 VAL A CA 1
ATOM 550 C C . VAL A 1 71 ? -4.240 -7.054 -6.108 1.00 89.88 71 VAL A C 1
ATOM 552 O O . VAL A 1 71 ? -4.936 -7.699 -5.320 1.00 89.88 71 VAL A O 1
ATOM 555 N N . PRO A 1 72 ? -3.710 -7.617 -7.212 1.00 86.88 72 PRO A N 1
ATOM 556 C CA . PRO A 1 72 ? -3.849 -9.044 -7.483 1.00 86.88 72 PRO A CA 1
ATOM 557 C C . PRO A 1 72 ? -3.206 -9.888 -6.371 1.00 86.88 72 PRO A C 1
ATOM 559 O O . PRO A 1 72 ? -2.218 -9.455 -5.776 1.00 86.88 72 PRO A O 1
ATOM 562 N N . PRO A 1 73 ? -3.728 -11.091 -6.079 1.00 81.44 73 PRO A N 1
ATOM 563 C CA . PRO A 1 73 ? -3.085 -11.987 -5.126 1.00 81.44 73 PRO A CA 1
ATOM 564 C C . PRO A 1 73 ? -1.688 -12.395 -5.611 1.00 81.44 73 PRO A C 1
ATOM 566 O O . PRO A 1 73 ? -1.409 -12.404 -6.810 1.00 81.44 73 PRO A O 1
ATOM 569 N N . ASN A 1 74 ? -0.836 -12.781 -4.661 1.00 77.50 74 ASN A N 1
ATOM 570 C CA . ASN A 1 74 ? 0.531 -13.262 -4.880 1.00 77.50 74 ASN A CA 1
ATOM 571 C C . ASN A 1 74 ? 1.513 -12.227 -5.458 1.00 77.50 74 ASN A C 1
ATOM 573 O O . ASN A 1 74 ? 2.588 -12.629 -5.880 1.00 77.50 74 ASN A O 1
ATOM 577 N N . VAL A 1 75 ? 1.196 -10.923 -5.464 1.00 85.06 75 VAL A N 1
ATOM 578 C CA . VAL A 1 75 ? 2.117 -9.865 -5.926 1.00 85.06 75 VAL A CA 1
ATOM 579 C C . VAL A 1 75 ? 2.877 -9.183 -4.797 1.00 85.06 75 VAL A C 1
ATOM 581 O O . VAL A 1 75 ? 2.308 -8.892 -3.746 1.00 85.06 75 VAL A O 1
ATOM 584 N N . TRP A 1 76 ? 4.134 -8.813 -5.055 1.00 90.31 76 TRP A N 1
ATOM 585 C CA . TRP A 1 76 ? 4.801 -7.782 -4.264 1.00 90.31 76 TRP A CA 1
ATOM 586 C C . TRP A 1 76 ? 4.197 -6.418 -4.594 1.00 90.31 76 TRP A C 1
ATOM 588 O O . TRP A 1 76 ? 4.102 -6.039 -5.763 1.00 90.31 76 TRP A O 1
ATOM 598 N N . PHE A 1 77 ? 3.804 -5.663 -3.572 1.00 92.50 77 PHE A N 1
ATOM 599 C CA . PHE A 1 77 ? 3.314 -4.300 -3.737 1.00 92.50 77 PHE A CA 1
ATOM 600 C C . PHE A 1 77 ? 3.850 -3.386 -2.635 1.00 92.50 77 PHE A C 1
ATOM 602 O O . PHE A 1 77 ? 4.224 -3.830 -1.555 1.00 92.50 77 PHE A O 1
ATOM 609 N N . GLY A 1 78 ? 3.877 -2.091 -2.934 1.00 92.44 78 GLY A N 1
ATOM 610 C CA . GLY A 1 78 ? 4.194 -1.021 -1.998 1.00 92.44 78 GLY A CA 1
ATOM 611 C C . GLY A 1 78 ? 3.493 0.261 -2.437 1.00 92.44 78 GLY A C 1
ATOM 612 O O . GLY A 1 78 ? 2.983 0.345 -3.558 1.00 92.44 78 GLY A O 1
ATOM 613 N N . ALA A 1 79 ? 3.445 1.258 -1.559 1.00 92.56 79 ALA A N 1
ATOM 614 C CA . ALA A 1 79 ? 2.747 2.512 -1.817 1.00 92.56 79 ALA A CA 1
ATOM 615 C C . ALA A 1 79 ? 3.582 3.716 -1.380 1.00 92.56 79 ALA A C 1
ATOM 617 O O . ALA A 1 79 ? 4.356 3.654 -0.428 1.00 92.56 79 ALA A O 1
ATOM 618 N N . PHE A 1 80 ? 3.393 4.832 -2.078 1.00 92.00 80 PHE A N 1
ATOM 619 C CA . PHE A 1 80 ? 4.001 6.117 -1.758 1.00 92.00 80 PHE A CA 1
ATOM 620 C C . PHE A 1 80 ? 3.073 7.257 -2.210 1.00 92.00 80 PHE A C 1
ATOM 622 O O . PHE A 1 80 ? 2.298 7.073 -3.155 1.00 92.00 80 PHE A O 1
ATOM 629 N N . PRO A 1 81 ? 3.126 8.448 -1.587 1.00 91.56 81 PRO A N 1
ATOM 630 C CA . PRO A 1 81 ? 2.340 9.586 -2.053 1.00 91.56 81 PRO A CA 1
ATOM 631 C C . PRO A 1 81 ? 2.844 10.088 -3.417 1.00 91.56 81 PRO A C 1
ATOM 633 O O . PRO A 1 81 ? 4.018 10.416 -3.582 1.00 91.56 81 PRO A O 1
ATOM 636 N N . THR A 1 82 ? 1.951 10.208 -4.405 1.00 85.81 82 THR A N 1
ATOM 637 C CA . THR A 1 82 ? 2.331 10.411 -5.823 1.00 85.81 82 THR A CA 1
ATOM 638 C C . THR A 1 82 ? 3.094 11.694 -6.136 1.00 85.81 82 THR A C 1
ATOM 640 O O . THR A 1 82 ? 3.701 11.797 -7.191 1.00 85.81 82 THR A O 1
ATOM 643 N N . ASN A 1 83 ? 3.056 12.689 -5.253 1.00 86.69 83 ASN A N 1
ATOM 644 C CA . ASN A 1 83 ? 3.741 13.965 -5.470 1.00 86.69 83 ASN A CA 1
ATOM 645 C C . ASN A 1 83 ? 5.153 13.993 -4.860 1.00 86.69 83 ASN A C 1
ATOM 647 O O . ASN A 1 83 ? 5.834 15.006 -4.983 1.00 86.69 83 ASN A O 1
ATOM 651 N N . ASP A 1 84 ? 5.585 12.917 -4.196 1.00 86.88 84 ASP A N 1
ATOM 652 C CA . ASP A 1 84 ? 6.953 12.800 -3.671 1.00 86.88 84 ASP A CA 1
ATOM 653 C C . ASP A 1 84 ? 7.925 12.235 -4.710 1.00 86.88 84 ASP A C 1
ATOM 655 O O . ASP A 1 84 ? 9.141 12.394 -4.587 1.00 86.88 84 ASP A O 1
ATOM 659 N N . LEU A 1 85 ? 7.400 11.561 -5.733 1.00 86.56 85 LEU A N 1
ATOM 660 C CA . LEU A 1 85 ? 8.165 10.734 -6.654 1.00 86.56 85 LEU A CA 1
ATOM 661 C C . LEU A 1 85 ? 7.511 10.737 -8.032 1.00 86.56 85 LEU A C 1
ATOM 663 O O . LEU A 1 85 ? 6.308 10.512 -8.145 1.00 86.56 85 LEU A O 1
ATOM 667 N N . SER A 1 86 ? 8.314 10.895 -9.081 1.00 84.62 86 SER A N 1
ATOM 668 C CA . SER A 1 86 ? 7.923 10.495 -10.429 1.00 84.62 86 SER A CA 1
ATOM 669 C C . SER A 1 86 ? 8.729 9.277 -10.859 1.00 84.62 86 SER A C 1
ATOM 671 O O . SER A 1 86 ? 9.933 9.174 -10.618 1.00 84.62 86 SER A O 1
ATOM 673 N N . VAL A 1 87 ? 8.031 8.326 -11.468 1.00 83.88 87 VAL A N 1
ATOM 674 C CA . VAL A 1 87 ? 8.601 7.074 -11.956 1.00 83.88 87 VAL A CA 1
ATOM 675 C C . VAL A 1 87 ? 8.315 7.015 -13.445 1.00 83.88 87 VAL A C 1
ATOM 677 O O . VAL A 1 87 ? 7.162 7.101 -13.869 1.00 83.88 87 VAL A O 1
ATOM 680 N N . SER A 1 88 ? 9.369 6.929 -14.239 1.00 79.69 88 SER A N 1
ATOM 681 C CA . SER A 1 88 ? 9.249 6.793 -15.689 1.00 79.69 88 SER A CA 1
ATOM 682 C C . SER A 1 88 ? 9.047 5.329 -16.098 1.00 79.69 88 SER A C 1
ATOM 684 O O . SER A 1 88 ? 9.204 4.412 -15.291 1.00 79.69 88 SER A O 1
ATOM 686 N N . ALA A 1 89 ? 8.675 5.105 -17.361 1.00 72.81 89 ALA A N 1
ATOM 687 C CA . ALA A 1 89 ? 8.357 3.773 -17.878 1.00 72.81 89 ALA A CA 1
ATOM 688 C C . ALA A 1 89 ? 9.543 2.789 -17.840 1.00 72.81 89 ALA A C 1
ATOM 690 O O . ALA A 1 89 ? 9.318 1.583 -17.826 1.00 72.81 89 ALA A O 1
ATOM 691 N N . ASP A 1 90 ? 10.783 3.286 -17.811 1.00 74.12 90 ASP A N 1
ATOM 692 C CA . ASP A 1 90 ? 11.998 2.468 -17.720 1.00 74.12 90 ASP A CA 1
ATOM 693 C C . ASP A 1 90 ? 12.447 2.192 -16.271 1.00 74.12 90 ASP A C 1
ATOM 695 O O . ASP A 1 90 ? 13.474 1.554 -16.057 1.00 74.12 90 ASP A O 1
ATOM 699 N N . GLY A 1 91 ? 11.680 2.650 -15.272 1.00 73.56 91 GLY A N 1
ATOM 700 C CA . GLY A 1 91 ? 12.007 2.488 -13.854 1.00 73.56 91 GLY A CA 1
ATOM 701 C C . GLY A 1 91 ? 12.868 3.606 -13.267 1.00 73.56 91 GLY A C 1
ATOM 702 O O . GLY A 1 91 ? 13.147 3.578 -12.066 1.00 73.56 91 GLY A O 1
ATOM 703 N N . THR A 1 92 ? 13.247 4.625 -14.048 1.00 82.75 92 THR A N 1
ATOM 704 C CA . THR A 1 92 ? 13.983 5.776 -13.508 1.00 82.75 92 THR A CA 1
ATOM 705 C C . THR A 1 92 ? 13.106 6.548 -12.526 1.00 82.75 92 THR A C 1
ATOM 707 O O . THR A 1 92 ? 11.984 6.948 -12.860 1.00 82.75 92 THR A O 1
ATOM 710 N N . LEU A 1 93 ? 13.644 6.774 -11.325 1.00 86.44 93 LEU A N 1
ATOM 711 C CA . LEU A 1 93 ? 13.007 7.508 -10.235 1.00 86.44 93 LEU A CA 1
ATOM 712 C C . LEU A 1 93 ? 13.554 8.928 -10.128 1.00 86.44 93 LEU A C 1
ATOM 714 O O . LEU A 1 93 ? 14.765 9.130 -10.027 1.00 86.44 93 LEU A O 1
ATOM 718 N N . LEU A 1 94 ? 12.658 9.905 -10.024 1.00 88.38 94 LEU A N 1
ATOM 719 C CA . LEU A 1 94 ? 12.996 11.270 -9.641 1.00 88.38 94 LEU A CA 1
ATOM 720 C C . LEU A 1 94 ? 12.268 11.612 -8.342 1.00 88.38 94 LEU A C 1
ATOM 722 O O . LEU A 1 94 ? 11.040 11.586 -8.271 1.00 88.38 94 LEU A O 1
ATOM 726 N N . LYS A 1 95 ? 13.040 11.930 -7.301 1.00 88.75 95 LYS A N 1
ATOM 727 C CA . LYS A 1 95 ? 12.504 12.403 -6.020 1.00 88.75 95 LYS A CA 1
ATOM 728 C C . LYS A 1 95 ? 12.187 13.890 -6.117 1.00 88.75 95 LYS A C 1
ATOM 730 O O . LYS A 1 95 ? 13.054 14.686 -6.477 1.00 88.75 95 LYS A O 1
ATOM 735 N N . ALA A 1 96 ? 10.961 14.258 -5.769 1.00 90.31 96 ALA A N 1
ATOM 736 C CA . ALA A 1 96 ? 10.593 15.649 -5.564 1.00 90.31 96 ALA A CA 1
ATOM 737 C C . ALA A 1 96 ? 11.255 16.194 -4.280 1.00 90.31 96 ALA A C 1
ATOM 739 O O . ALA A 1 96 ? 11.682 15.416 -3.418 1.00 90.31 96 ALA A O 1
ATOM 740 N N . PRO A 1 97 ? 11.352 17.528 -4.117 1.00 92.94 97 PRO A N 1
ATOM 741 C CA . PRO A 1 97 ? 11.772 18.124 -2.856 1.00 92.94 97 PRO A CA 1
ATOM 742 C C . PRO A 1 97 ? 10.919 17.613 -1.684 1.00 92.94 97 PRO A C 1
ATOM 744 O O . PRO A 1 97 ? 9.705 17.460 -1.850 1.00 92.94 97 PRO A O 1
ATOM 747 N N . PRO A 1 98 ? 11.516 17.385 -0.497 1.00 90.75 98 PRO A N 1
ATOM 748 C CA . PRO A 1 98 ? 10.772 16.945 0.674 1.00 90.75 98 PRO A CA 1
ATOM 749 C C . PRO A 1 98 ? 9.597 17.873 0.977 1.00 90.75 98 PRO A C 1
ATOM 751 O O . PRO A 1 98 ? 9.732 19.100 0.959 1.00 90.75 98 PRO A O 1
ATOM 754 N N . ARG A 1 99 ? 8.447 17.277 1.282 1.00 92.75 99 ARG A N 1
ATOM 755 C CA . ARG A 1 99 ? 7.237 17.997 1.674 1.00 92.75 99 ARG A CA 1
ATOM 756 C C . ARG A 1 99 ? 6.973 17.809 3.160 1.00 92.75 99 ARG A C 1
ATOM 758 O O . ARG A 1 99 ? 7.400 16.831 3.766 1.00 92.75 99 ARG A O 1
ATOM 765 N N . ASP A 1 100 ? 6.249 18.758 3.740 1.00 93.94 100 ASP A N 1
ATOM 766 C CA . ASP A 1 100 ? 5.787 18.662 5.124 1.00 93.94 100 ASP A CA 1
ATOM 767 C C . ASP A 1 100 ? 4.791 17.499 5.263 1.00 93.94 100 ASP A C 1
ATOM 769 O O . ASP A 1 100 ? 3.667 17.594 4.759 1.00 93.94 100 ASP A O 1
ATOM 773 N N . GLY A 1 101 ? 5.205 16.419 5.930 1.00 92.00 101 GLY A N 1
ATOM 774 C CA . GLY A 1 101 ? 4.392 15.219 6.140 1.00 92.00 101 GLY A CA 1
ATOM 775 C C . GLY A 1 101 ? 3.134 15.467 6.974 1.00 92.00 101 GLY A C 1
ATOM 776 O O . GLY A 1 101 ? 2.147 14.756 6.807 1.00 92.00 101 GLY A O 1
ATOM 777 N N . GLU A 1 102 ? 3.098 16.528 7.789 1.00 95.56 102 GLU A N 1
ATOM 778 C CA . GLU A 1 102 ? 1.877 16.908 8.507 1.00 95.56 102 GLU A CA 1
ATOM 779 C C . GLU A 1 102 ? 0.801 17.452 7.568 1.00 95.56 102 GLU A C 1
ATOM 781 O O . GLU A 1 102 ? -0.387 17.363 7.870 1.00 95.56 102 GLU A O 1
ATOM 786 N N . ARG A 1 103 ? 1.193 17.999 6.415 1.00 95.25 103 ARG A N 1
ATOM 787 C CA . ARG A 1 103 ? 0.276 18.601 5.434 1.00 95.25 103 ARG A CA 1
ATOM 788 C C . ARG A 1 103 ? 0.070 17.745 4.192 1.00 95.25 103 ARG A C 1
ATOM 790 O O . ARG A 1 103 ? -0.871 17.996 3.443 1.00 95.25 103 ARG A O 1
ATOM 797 N N . HIS A 1 104 ? 0.941 16.768 3.962 1.00 94.19 104 HIS A N 1
ATOM 798 C CA . HIS A 1 104 ? 0.948 15.943 2.763 1.00 94.19 104 HIS A CA 1
ATOM 799 C C . HIS A 1 104 ? 0.943 14.470 3.150 1.00 94.19 104 HIS A C 1
ATOM 801 O O . HIS A 1 104 ? 1.982 13.868 3.396 1.00 94.19 104 HIS A O 1
ATOM 807 N N . TYR A 1 105 ? -0.251 13.893 3.170 1.00 94.00 105 TYR A N 1
ATOM 808 C CA . TYR A 1 105 ? -0.481 12.490 3.480 1.00 94.00 105 TYR A CA 1
ATOM 809 C C . TYR A 1 105 ? -1.515 11.906 2.517 1.00 94.00 105 TYR A C 1
ATOM 811 O O . TYR A 1 105 ? -2.147 12.612 1.728 1.00 94.00 105 TYR A O 1
ATOM 819 N N . SER A 1 106 ? -1.697 10.594 2.586 1.00 94.38 106 SER A N 1
ATOM 820 C CA . SER A 1 106 ? -2.809 9.891 1.953 1.00 94.38 106 SER A CA 1
ATOM 821 C C . SER A 1 106 ? -3.488 9.033 3.011 1.00 94.38 106 SER A C 1
ATOM 823 O O . SER A 1 106 ? -2.815 8.332 3.760 1.00 94.38 106 SER A O 1
ATOM 825 N N . LEU A 1 107 ? -4.814 9.126 3.097 1.00 95.00 107 LEU A N 1
ATOM 826 C CA . LEU A 1 107 ? -5.637 8.280 3.954 1.00 95.00 107 LEU A CA 1
ATOM 827 C C . LEU A 1 107 ? -6.460 7.371 3.045 1.00 95.00 107 LEU A C 1
ATOM 829 O O . LEU A 1 107 ? -7.204 7.863 2.198 1.00 95.00 107 LEU A O 1
ATOM 833 N N . VAL A 1 108 ? -6.315 6.062 3.217 1.00 95.69 108 VAL A N 1
ATOM 834 C CA . VAL A 1 108 ? -6.982 5.049 2.393 1.00 95.69 108 VAL A CA 1
ATOM 835 C C . VAL A 1 108 ? -7.687 4.025 3.274 1.00 95.69 108 VAL A C 1
ATOM 837 O O . VAL A 1 108 ? -7.320 3.827 4.432 1.00 95.69 108 VAL A O 1
ATOM 840 N N . GLY A 1 109 ? -8.711 3.381 2.719 1.00 96.25 109 GLY A N 1
ATOM 841 C CA . GLY A 1 109 ? -9.292 2.171 3.287 1.00 96.25 109 GLY A CA 1
ATOM 842 C C . GLY A 1 109 ? -8.708 0.949 2.589 1.00 96.25 109 GLY A C 1
ATOM 843 O O . GLY A 1 109 ? -8.704 0.894 1.361 1.00 96.25 109 GLY A O 1
ATOM 844 N N . CYS A 1 110 ? -8.251 -0.029 3.367 1.00 95.06 110 CYS A N 1
ATOM 845 C CA . CYS A 1 110 ? -7.787 -1.314 2.855 1.00 95.06 110 CYS A CA 1
ATOM 846 C C . CYS A 1 110 ? -8.748 -2.410 3.316 1.00 95.06 110 CYS A C 1
ATOM 848 O O . CYS A 1 110 ? -9.090 -2.493 4.494 1.00 95.06 110 CYS A O 1
ATOM 850 N N . THR A 1 111 ? -9.186 -3.259 2.391 1.00 95.06 111 THR A N 1
ATOM 851 C CA . THR A 1 111 ? -10.026 -4.422 2.694 1.00 95.06 111 THR A CA 1
ATOM 852 C C . THR A 1 111 ? -9.364 -5.658 2.115 1.00 95.06 111 THR A C 1
ATOM 854 O O . THR A 1 111 ? -9.103 -5.714 0.916 1.00 95.06 111 THR A O 1
ATOM 857 N N . CYS A 1 112 ? -9.099 -6.640 2.973 1.00 90.75 112 CYS A N 1
ATOM 858 C CA . CYS A 1 112 ? -8.577 -7.940 2.572 1.00 90.75 112 CYS A CA 1
ATOM 859 C C . CYS A 1 112 ? -9.719 -8.957 2.570 1.00 90.75 112 CYS A C 1
ATOM 861 O O . CYS A 1 112 ? -10.468 -9.052 3.545 1.00 90.75 112 CYS A O 1
ATOM 863 N N . ALA A 1 113 ? -9.843 -9.704 1.478 1.00 88.50 113 ALA A N 1
ATOM 864 C CA . ALA A 1 113 ? -10.754 -10.832 1.364 1.00 88.50 113 ALA A CA 1
ATOM 865 C C . ALA A 1 113 ? -9.996 -11.994 0.699 1.00 88.50 113 ALA A C 1
ATOM 867 O O . ALA A 1 113 ? -9.674 -11.883 -0.486 1.00 88.50 113 ALA A O 1
ATOM 868 N N . PRO A 1 114 ? -9.700 -13.093 1.420 1.00 87.06 114 PRO A N 1
ATOM 869 C CA . PRO A 1 114 ? -10.017 -13.375 2.831 1.00 87.06 114 PRO A CA 1
ATOM 870 C C . PRO A 1 114 ? -9.392 -12.390 3.835 1.00 87.06 114 PRO A C 1
ATOM 872 O O . PRO A 1 114 ? -8.496 -11.624 3.486 1.00 87.06 114 PRO A O 1
ATOM 875 N N . ALA A 1 115 ? -9.896 -12.384 5.075 1.00 88.50 115 ALA A N 1
ATOM 876 C CA . ALA A 1 115 ? -9.445 -11.450 6.107 1.00 88.50 115 ALA A CA 1
ATOM 877 C C . ALA A 1 115 ? -7.938 -11.584 6.377 1.00 88.50 115 ALA A C 1
ATOM 879 O O . ALA A 1 115 ? -7.429 -12.696 6.499 1.00 88.50 115 ALA A O 1
ATOM 880 N N . PHE A 1 116 ? -7.257 -10.446 6.536 1.00 88.88 116 PHE A N 1
ATOM 881 C CA . PHE A 1 116 ? -5.822 -10.380 6.817 1.00 88.88 116 PHE A CA 1
ATOM 882 C C . PHE A 1 116 ? -5.439 -11.189 8.066 1.00 88.88 116 PHE A C 1
ATOM 884 O O . PHE A 1 116 ? -6.100 -11.073 9.109 1.00 88.88 116 PHE A O 1
ATOM 891 N N . GLN A 1 117 ? -4.345 -11.944 7.953 1.00 87.31 117 GLN A N 1
ATOM 892 C CA . GLN A 1 117 ? -3.691 -12.690 9.027 1.00 87.31 117 GLN A CA 1
ATOM 893 C C . GLN A 1 117 ? -2.200 -12.343 9.035 1.00 87.31 117 GLN A C 1
ATOM 895 O O . GLN A 1 117 ? -1.578 -12.269 7.975 1.00 87.31 117 GLN A O 1
ATOM 900 N N . PHE A 1 118 ? -1.612 -12.158 10.219 1.00 86.81 118 PHE A N 1
ATOM 901 C CA . PHE A 1 118 ? -0.173 -11.887 10.325 1.00 86.81 118 PHE A CA 1
ATOM 902 C C . PHE A 1 118 ? 0.669 -13.096 9.902 1.00 86.81 118 PHE A C 1
ATOM 904 O O . PHE A 1 118 ? 1.788 -12.933 9.434 1.00 86.81 118 PHE A O 1
ATOM 911 N N . GLU A 1 119 ? 0.124 -14.302 10.023 1.00 86.25 119 GLU A N 1
ATOM 912 C CA . GLU A 1 119 ? 0.745 -15.553 9.591 1.00 86.25 119 GLU A CA 1
ATOM 913 C C . GLU A 1 119 ? 0.886 -15.649 8.061 1.00 86.25 119 GLU A C 1
ATOM 915 O O . GLU A 1 119 ? 1.739 -16.386 7.560 1.00 86.25 119 GLU A O 1
ATOM 920 N N . ASP A 1 120 ? 0.062 -14.895 7.327 1.00 84.62 120 ASP A N 1
ATOM 921 C CA . ASP A 1 120 ? 0.095 -14.793 5.866 1.00 84.62 120 ASP A CA 1
ATOM 922 C C . ASP A 1 120 ? 0.860 -13.550 5.382 1.00 84.62 120 ASP A C 1
ATOM 924 O O . ASP A 1 120 ? 1.098 -13.403 4.184 1.00 84.62 120 ASP A O 1
ATOM 928 N N . PHE A 1 121 ? 1.251 -12.662 6.300 1.00 88.31 121 PHE A N 1
ATOM 929 C CA . PHE A 1 121 ? 1.985 -11.444 5.988 1.00 88.31 121 PHE A CA 1
ATOM 930 C C . PHE A 1 121 ? 3.475 -11.731 5.804 1.00 88.31 121 PHE A C 1
ATOM 932 O O . PHE A 1 121 ? 4.147 -12.264 6.689 1.00 88.31 121 PHE A O 1
ATOM 939 N N . GLU A 1 122 ? 4.004 -11.301 4.665 1.00 91.19 122 GLU A N 1
ATOM 940 C CA . GLU A 1 122 ? 5.422 -11.377 4.352 1.00 91.19 122 GLU A CA 1
ATOM 941 C C . GLU A 1 122 ? 5.945 -9.981 4.023 1.00 91.19 122 GLU A C 1
ATOM 943 O O . GLU A 1 122 ? 5.473 -9.326 3.093 1.00 91.19 122 GLU A O 1
ATOM 948 N N . LEU A 1 123 ? 6.933 -9.518 4.792 1.00 92.44 123 LEU A N 1
ATOM 949 C CA . LEU A 1 123 ? 7.631 -8.273 4.499 1.00 92.44 123 LEU A CA 1
ATOM 950 C C . LEU A 1 123 ? 8.849 -8.568 3.622 1.00 92.44 123 LEU A C 1
ATOM 952 O O . LEU A 1 123 ? 9.719 -9.357 3.996 1.00 92.44 123 LEU A O 1
ATOM 956 N N . ALA A 1 124 ? 8.917 -7.900 2.473 1.00 91.62 124 ALA A N 1
ATOM 957 C CA . ALA A 1 124 ? 9.992 -8.080 1.509 1.00 91.62 124 ALA A CA 1
ATOM 958 C C . ALA A 1 124 ? 11.373 -7.746 2.090 1.00 91.62 124 ALA A C 1
ATOM 960 O O . ALA A 1 124 ? 11.570 -6.695 2.707 1.00 91.62 124 ALA A O 1
ATOM 961 N N . LYS A 1 125 ? 12.363 -8.590 1.784 1.00 94.25 125 LYS A N 1
ATOM 962 C CA . LYS A 1 125 ? 13.782 -8.273 1.980 1.00 94.25 125 LYS A CA 1
ATOM 963 C C . LYS A 1 125 ? 14.320 -7.563 0.747 1.00 94.25 125 LYS A C 1
ATOM 965 O O . LYS A 1 125 ? 14.198 -8.078 -0.367 1.00 94.25 125 LYS A O 1
ATOM 970 N N . ARG A 1 126 ? 14.948 -6.400 0.940 1.00 94.69 126 ARG A N 1
ATOM 971 C CA . ARG A 1 126 ? 15.504 -5.599 -0.157 1.00 94.69 126 ARG A CA 1
ATOM 972 C C . ARG A 1 126 ? 16.490 -6.411 -0.986 1.00 94.69 126 ARG A C 1
ATOM 974 O O . ARG A 1 126 ? 16.335 -6.499 -2.196 1.00 94.69 126 ARG A O 1
ATOM 981 N N . SER A 1 127 ? 17.477 -7.012 -0.333 1.00 95.50 127 SER A N 1
ATOM 982 C CA . SER A 1 127 ? 18.531 -7.822 -0.948 1.00 95.50 127 SER A CA 1
ATOM 983 C C . SER A 1 127 ? 17.977 -8.958 -1.808 1.00 95.50 127 SER A C 1
ATOM 985 O O . SER A 1 127 ? 18.457 -9.176 -2.919 1.00 95.50 127 SER A O 1
ATOM 987 N N . GLU A 1 128 ? 16.931 -9.638 -1.338 1.00 93.50 128 GLU A N 1
ATOM 988 C CA . GLU A 1 128 ? 16.272 -10.703 -2.093 1.00 93.50 128 GLU A CA 1
ATOM 989 C C . GLU A 1 128 ? 15.584 -10.158 -3.350 1.00 93.50 128 GLU A C 1
ATOM 991 O O . GLU A 1 128 ? 15.812 -10.662 -4.450 1.00 93.50 128 GLU A O 1
ATOM 996 N N . LEU A 1 129 ? 14.786 -9.094 -3.214 1.00 90.88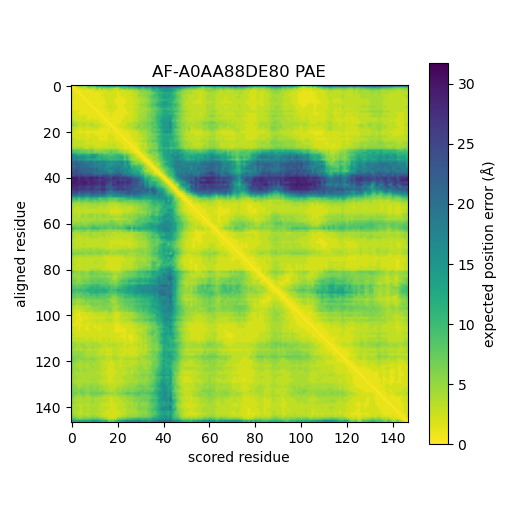 129 LEU A N 1
ATOM 997 C CA . LEU A 1 129 ? 14.077 -8.504 -4.348 1.00 90.88 129 LEU A CA 1
ATOM 998 C C . LEU A 1 129 ? 15.018 -7.850 -5.361 1.00 90.88 129 LEU A C 1
ATOM 1000 O O . LEU A 1 129 ? 14.784 -7.980 -6.557 1.00 90.88 129 LEU A O 1
ATOM 1004 N N . VAL A 1 130 ? 16.092 -7.192 -4.919 1.00 92.00 130 VAL A N 1
ATOM 1005 C CA . VAL A 1 130 ? 17.120 -6.640 -5.815 1.00 92.00 130 VAL A CA 1
ATOM 1006 C C . VAL A 1 130 ? 17.832 -7.763 -6.567 1.00 92.00 130 VAL A C 1
ATOM 1008 O O . VAL A 1 130 ? 18.021 -7.659 -7.776 1.00 92.00 130 VAL A O 1
ATOM 1011 N N . SER A 1 131 ? 18.171 -8.867 -5.891 1.00 92.88 131 SER A N 1
ATOM 1012 C CA . SER A 1 131 ? 18.791 -10.022 -6.548 1.00 92.88 131 SER A CA 1
ATOM 1013 C C . SER A 1 131 ? 17.872 -10.660 -7.592 1.00 92.88 131 SER A C 1
ATOM 1015 O O . SER A 1 131 ? 18.364 -11.163 -8.601 1.00 92.88 131 SER A O 1
ATOM 1017 N N . ARG A 1 132 ? 16.558 -10.675 -7.347 1.00 89.19 132 ARG A N 1
ATOM 1018 C CA . ARG A 1 132 ? 15.559 -11.251 -8.260 1.00 89.19 132 ARG A CA 1
ATOM 1019 C C . ARG A 1 132 ? 15.188 -10.295 -9.397 1.00 89.19 132 ARG A C 1
ATOM 1021 O O . ARG A 1 132 ? 14.973 -10.742 -10.518 1.00 89.19 132 ARG A O 1
ATOM 1028 N N . PHE A 1 133 ? 15.144 -8.991 -9.124 1.00 87.62 133 PHE A N 1
ATOM 1029 C CA . PHE A 1 133 ? 14.675 -7.948 -10.039 1.00 87.62 133 PHE A CA 1
ATOM 1030 C C . PHE A 1 133 ? 15.681 -6.788 -10.137 1.00 87.62 133 PHE A C 1
ATOM 1032 O O . PHE A 1 133 ? 15.354 -5.655 -9.769 1.00 87.62 133 PHE A O 1
ATOM 1039 N N . PRO A 1 134 ? 16.895 -7.021 -10.668 1.00 87.94 134 PRO A N 1
ATOM 1040 C CA . PRO A 1 134 ? 17.960 -6.014 -10.670 1.00 87.94 134 PRO A CA 1
ATOM 1041 C C . PRO A 1 134 ? 17.577 -4.743 -11.441 1.00 87.94 134 PRO A C 1
ATOM 1043 O O . PRO A 1 134 ? 17.911 -3.637 -11.030 1.00 87.94 134 PRO A O 1
ATOM 1046 N N . ASN A 1 135 ? 16.784 -4.871 -12.509 1.00 85.25 135 ASN A N 1
ATOM 1047 C CA . ASN A 1 135 ? 16.307 -3.722 -13.290 1.00 85.25 135 ASN A CA 1
ATOM 1048 C C . ASN A 1 135 ? 15.335 -2.817 -12.509 1.00 85.25 135 ASN A C 1
ATOM 1050 O O . ASN A 1 135 ? 15.139 -1.665 -12.881 1.00 85.25 135 ASN A O 1
ATOM 1054 N N . SER A 1 136 ? 14.742 -3.325 -11.425 1.00 86.00 136 SER A N 1
ATOM 1055 C CA . SER A 1 136 ? 13.817 -2.592 -10.557 1.00 86.00 136 SER A CA 1
ATOM 1056 C C . SER A 1 136 ? 14.472 -2.150 -9.243 1.00 86.00 136 SER A C 1
ATOM 1058 O O . SER A 1 136 ? 13.775 -1.660 -8.353 1.00 86.00 136 SER A O 1
ATOM 1060 N N . GLU A 1 137 ? 15.799 -2.278 -9.107 1.00 88.88 137 GLU A N 1
ATOM 1061 C CA . GLU A 1 137 ? 16.538 -1.933 -7.885 1.00 88.88 137 GLU A CA 1
ATOM 1062 C C . GLU A 1 137 ? 16.202 -0.541 -7.324 1.00 88.88 137 GLU A C 1
ATOM 1064 O O . GLU A 1 137 ? 15.993 -0.451 -6.110 1.00 88.88 137 GLU A O 1
ATOM 1069 N N . PRO A 1 138 ? 16.087 0.539 -8.128 1.00 88.56 138 PRO A N 1
ATOM 1070 C CA . PRO A 1 138 ? 15.744 1.851 -7.586 1.00 88.56 138 PRO A CA 1
ATOM 1071 C C . PRO A 1 138 ? 14.396 1.852 -6.853 1.00 88.56 138 PRO A C 1
ATOM 1073 O O . PRO A 1 138 ? 14.284 2.412 -5.760 1.00 88.56 138 PRO A O 1
ATOM 1076 N N . LEU A 1 139 ? 13.381 1.198 -7.430 1.00 87.00 139 LEU A N 1
ATOM 1077 C CA . LEU A 1 139 ? 12.033 1.111 -6.866 1.00 87.00 139 LEU A CA 1
ATOM 1078 C C . LEU A 1 139 ? 11.993 0.178 -5.656 1.00 87.00 139 LEU A C 1
ATOM 1080 O O . LEU A 1 139 ? 11.415 0.530 -4.629 1.00 87.00 139 LEU A O 1
ATOM 1084 N N . VAL A 1 140 ? 12.657 -0.974 -5.748 1.00 90.38 140 VAL A N 1
ATOM 1085 C CA . VAL A 1 140 ? 12.782 -1.914 -4.630 1.00 90.38 140 VAL A CA 1
ATOM 1086 C C . VAL A 1 140 ? 13.467 -1.232 -3.449 1.00 90.38 140 VAL A C 1
ATOM 1088 O O . VAL A 1 140 ? 12.945 -1.256 -2.340 1.00 90.38 140 VAL A O 1
ATOM 1091 N N . SER A 1 141 ? 14.592 -0.555 -3.676 1.00 91.25 141 SER A N 1
ATOM 1092 C CA . SER A 1 141 ? 15.348 0.133 -2.624 1.00 91.25 141 SER A CA 1
ATOM 1093 C C . SER A 1 141 ? 14.567 1.277 -1.981 1.00 91.25 141 SER A C 1
ATOM 1095 O O . SER A 1 141 ? 14.762 1.574 -0.804 1.00 91.25 141 SER A O 1
ATOM 1097 N N . LEU A 1 142 ? 13.679 1.921 -2.738 1.00 88.69 142 LEU A N 1
ATOM 1098 C CA . LEU A 1 142 ? 12.790 2.959 -2.233 1.00 88.69 142 LEU A CA 1
ATOM 1099 C C . LEU A 1 142 ? 11.688 2.397 -1.320 1.00 88.69 1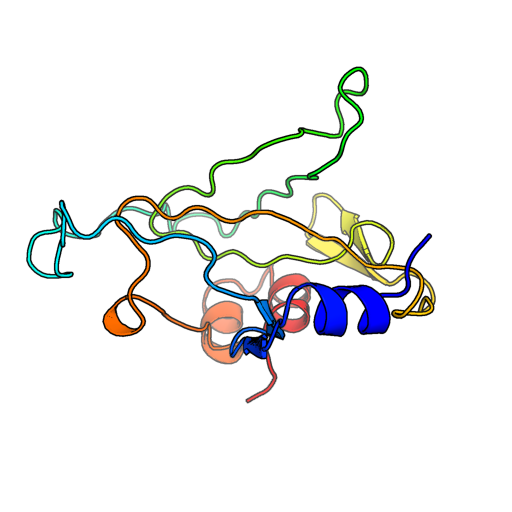42 LEU A C 1
ATOM 1101 O O . LEU A 1 142 ? 11.365 3.030 -0.319 1.00 88.69 142 LEU A O 1
ATOM 1105 N N . LEU A 1 143 ? 11.096 1.258 -1.688 1.00 91.31 143 LEU A N 1
ATOM 1106 C CA . LEU A 1 143 ? 9.893 0.703 -1.051 1.00 91.31 143 LEU A CA 1
ATOM 1107 C C . LEU A 1 143 ? 10.175 -0.381 -0.005 1.00 91.31 143 LEU A C 1
ATOM 1109 O O . LEU A 1 143 ? 9.245 -0.948 0.559 1.00 91.31 143 LEU A O 1
ATOM 1113 N N . THR A 1 144 ? 11.442 -0.675 0.263 1.00 93.75 144 THR A N 1
ATOM 1114 C CA . THR A 1 144 ? 11.866 -1.659 1.266 1.00 93.75 144 THR A CA 1
ATOM 1115 C C . THR A 1 144 ? 12.761 -1.005 2.307 1.00 93.75 144 THR A C 1
ATOM 1117 O O . THR A 1 144 ? 13.426 -0.004 2.027 1.00 93.75 144 THR A O 1
ATOM 1120 N N . PHE A 1 145 ? 12.823 -1.577 3.508 1.00 93.00 145 PHE A N 1
ATOM 1121 C CA . PHE A 1 145 ? 13.799 -1.163 4.515 1.00 93.00 145 PHE A CA 1
ATOM 1122 C C . PHE A 1 145 ? 15.208 -1.658 4.152 1.00 93.00 145 PHE A C 1
ATOM 1124 O O . PHE A 1 145 ? 15.335 -2.711 3.524 1.00 93.00 145 PHE A O 1
ATOM 1131 N N . PRO A 1 146 ? 16.270 -0.910 4.508 1.00 89.75 146 PRO A N 1
ATOM 1132 C CA . PRO A 1 146 ? 17.613 -1.477 4.524 1.00 89.75 146 PRO A CA 1
ATOM 1133 C C . PRO A 1 146 ? 17.679 -2.580 5.587 1.00 89.75 146 PRO A C 1
ATOM 1135 O O . PRO A 1 146 ? 17.072 -2.424 6.649 1.00 89.75 146 PRO A O 1
ATOM 1138 N N . GLU A 1 147 ? 18.394 -3.667 5.29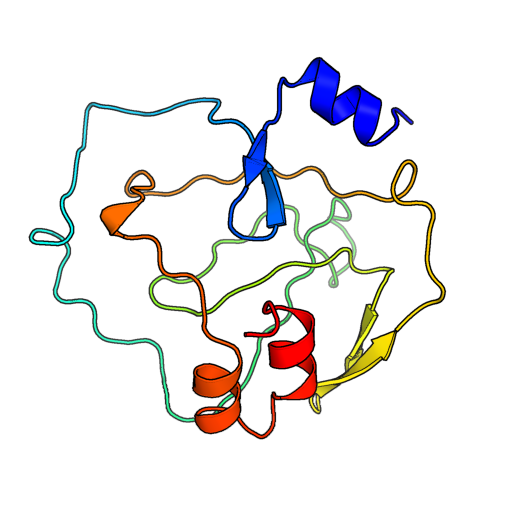5 1.00 83.06 147 GLU A N 1
ATOM 1139 C CA . GLU A 1 147 ? 18.741 -4.679 6.302 1.00 83.06 147 GLU A CA 1
ATOM 1140 C C . GLU A 1 147 ? 19.624 -4.130 7.431 1.00 83.06 147 GLU A C 1
ATOM 1142 O O . GLU A 1 147 ? 20.498 -3.271 7.157 1.00 83.06 147 GLU A O 1
#

Solvent-accessible surface area (backbone atoms only — not comparable to full-atom values): 10206 Å² total; per-residue (Å²): 133,82,37,45,66,57,48,36,62,75,66,62,42,41,80,36,97,94,58,68,67,42,65,92,87,80,80,80,79,90,64,84,79,55,82,89,72,49,75,83,91,79,78,54,88,82,83,75,71,78,84,84,90,77,48,76,35,86,49,82,83,53,93,74,34,32,80,73,84,83,81,65,75,79,62,92,81,78,87,75,68,73,82,47,45,49,72,48,98,82,51,54,73,45,76,45,79,90,70,63,56,49,80,57,79,84,89,81,88,86,85,58,86,72,69,83,50,76,92,76,59,78,85,74,54,36,70,60,50,31,73,76,27,61,82,38,31,68,55,44,60,70,69,31,62,83,133

Radius of gyration: 17.14 Å; Cα contacts (8 Å, |Δi|>4): 124; chains: 1; bounding box: 37×45×35 Å

Mean predicted aligned error: 6.36 Å

Organism: Ficus carica (NCBI:txid3494)

InterPro domains:
  IPR009327 Cupin domain of unknown function DUF985 [PF06172] (6-33)
  IPR009327 Cupin domain of unknown function DUF985 [PF06172] (41-124)
  IPR009327 Cupin domain of unknown function DUF985 [cd06121] (4-139)
  IPR011051 RmlC-like cupin domain superfamily [SSF51182] (2-145)
  IPR014710 RmlC-like jelly roll fold [G3DSA:2.60.120.10] (1-38)
  IPR014710 RmlC-like jelly roll fold [G3DSA:2.60.120.10] (39-144)
  IPR039935 Uncharacterized protein YML079W-like [PTHR33387] (43-146)

Foldseek 3Di:
DFFPVRCCVVVVWDADPLGDTDDDPDDDPPDDDDPVRPDPDDDDPLDDLADDDAADDDDPPDPRYDPDDDDDPPDDDFDDQPQQWDADRQQDIDGDPDDDNRVDDDDDDDDDVVHDDPVPDDADDLVVSCVSRVSNNVVSVVSHDHD

pLDDT: mean 86.07, std 13.88, range [29.45, 98.19]